Protein AF-A0AA50PFA3-F1 (afdb_monomer)

Radius of gyration: 14.67 Å; Cα contacts (8 Å, |Δi|>4): 18; chains: 1; bounding box: 31×16×30 Å

Secondary structure (DSSP, 8-state):
-HHHHHTTT-------------GGGS-HHHHHHHHHHHHHHHHHHT-

Sequence (47 aa):
MTFKCACVDVPFGGAKAGIKINPKEYSEHELEKITRRFTLELAKKGF

Mean predicted aligned error: 2.79 Å

InterPro domains:
  IPR006097 Glutamate/phenylalanine/leucine/valine/L-tryptophan dehydrogenase, dimerisation domain [PF02812] (1-44)
  IPR033524 Leu/Phe/Val dehydrogenases active site [PS00074] (10-23)
  IPR046346 Aminoacid dehydrogenase-like, N-terminal domain superfamily [SSF53223] (1-45)

Structure (mmCIF, N/CA/C/O backbone):
data_AF-A0AA50PFA3-F1
#
_entry.id   AF-A0AA50PFA3-F1
#
loop_
_atom_site.group_PDB
_atom_site.id
_atom_site.type_symbol
_atom_site.label_atom_id
_atom_site.label_alt_id
_atom_site.label_comp_id
_atom_site.label_asym_id
_atom_site.label_entity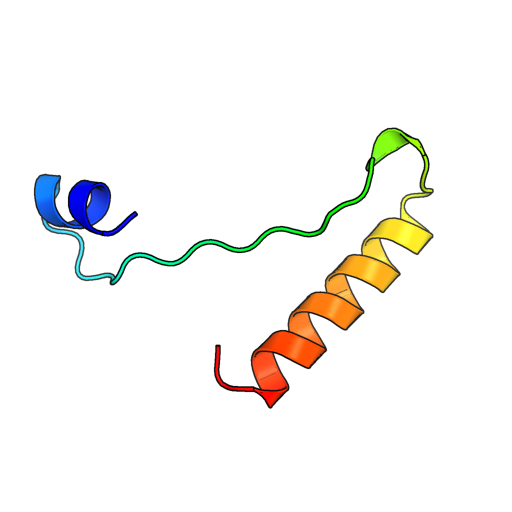_id
_atom_site.label_seq_id
_atom_site.pdbx_PDB_ins_code
_atom_site.Cartn_x
_atom_site.Cartn_y
_atom_site.Cartn_z
_atom_site.occupancy
_atom_site.B_iso_or_equiv
_atom_site.auth_seq_id
_atom_site.auth_comp_id
_atom_site.auth_asym_id
_atom_site.auth_atom_id
_atom_site.pdbx_PDB_model_num
ATOM 1 N N . MET A 1 1 ? 8.693 7.999 -7.419 1.00 96.19 1 MET A N 1
ATOM 2 C CA . MET A 1 1 ? 9.291 6.644 -7.385 1.00 96.19 1 MET A CA 1
ATOM 3 C C . MET A 1 1 ? 9.988 6.283 -8.694 1.00 96.19 1 MET A C 1
ATOM 5 O O . MET A 1 1 ? 11.016 5.637 -8.613 1.00 96.19 1 MET A O 1
ATOM 9 N N . THR A 1 2 ? 9.528 6.766 -9.857 1.00 97.25 2 THR A N 1
ATOM 10 C CA . THR A 1 2 ? 10.103 6.442 -11.180 1.00 97.25 2 THR A CA 1
ATOM 11 C C . THR A 1 2 ? 11.610 6.682 -11.273 1.00 97.25 2 THR A C 1
ATOM 13 O O . THR A 1 2 ? 12.355 5.738 -11.493 1.00 97.25 2 THR A O 1
ATOM 16 N N . PHE A 1 3 ? 12.077 7.912 -11.017 1.00 97.50 3 PHE A N 1
ATOM 17 C CA . PHE A 1 3 ? 13.513 8.218 -11.079 1.00 97.50 3 PHE A CA 1
ATOM 18 C C . PHE A 1 3 ? 14.325 7.423 -10.055 1.00 97.50 3 PHE A C 1
ATOM 20 O O . PHE A 1 3 ? 15.403 6.948 -10.371 1.00 97.50 3 PHE A O 1
ATOM 27 N N . LYS A 1 4 ? 13.774 7.201 -8.854 1.00 97.06 4 LYS A N 1
ATOM 28 C CA . LYS A 1 4 ? 14.432 6.381 -7.830 1.00 97.06 4 LYS A CA 1
ATOM 29 C C . LYS A 1 4 ? 14.674 4.958 -8.334 1.00 97.06 4 LYS A C 1
ATOM 31 O O . LYS A 1 4 ? 15.773 4.461 -8.156 1.00 97.06 4 LYS A O 1
ATOM 36 N N . CYS A 1 5 ? 13.667 4.319 -8.931 1.00 96.50 5 CYS A N 1
ATOM 37 C CA . CYS A 1 5 ? 13.794 2.967 -9.478 1.00 96.50 5 CYS A CA 1
ATOM 38 C C . CYS A 1 5 ? 14.748 2.928 -10.679 1.00 96.50 5 CYS A C 1
ATOM 40 O O . CYS A 1 5 ? 15.565 2.017 -10.755 1.00 96.50 5 CYS A O 1
ATOM 42 N N . ALA A 1 6 ? 14.712 3.948 -11.543 1.00 97.69 6 ALA A N 1
ATOM 43 C CA . ALA A 1 6 ? 15.626 4.069 -12.678 1.00 97.69 6 ALA A CA 1
ATOM 44 C C . ALA A 1 6 ? 17.097 4.224 -12.251 1.00 97.69 6 ALA A C 1
ATOM 46 O O . ALA A 1 6 ? 17.973 3.664 -12.890 1.00 97.69 6 ALA A O 1
ATOM 47 N N . CYS A 1 7 ? 17.381 4.943 -11.160 1.00 97.69 7 CYS A N 1
ATOM 48 C CA . CYS A 1 7 ? 18.752 5.150 -10.680 1.00 97.69 7 CYS A CA 1
ATOM 49 C C . CYS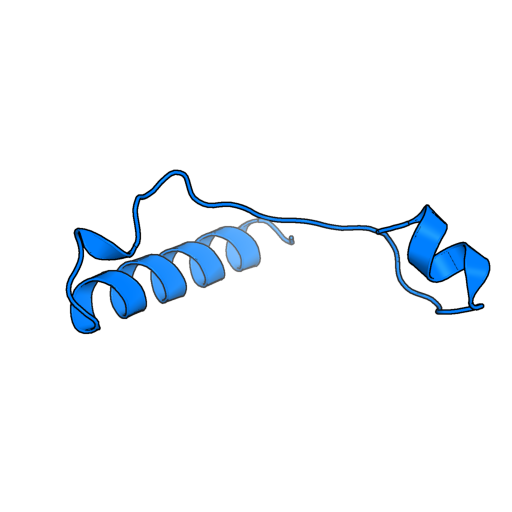 A 1 7 ? 19.438 3.885 -10.139 1.00 97.69 7 CYS A C 1
ATOM 51 O O . CYS A 1 7 ? 20.652 3.903 -9.965 1.00 97.69 7 CYS A O 1
ATOM 53 N N . VAL A 1 8 ? 18.683 2.835 -9.803 1.00 97.81 8 VAL A N 1
ATOM 54 C CA . VAL A 1 8 ? 19.211 1.585 -9.224 1.00 97.81 8 VAL A CA 1
ATOM 55 C C . VAL A 1 8 ? 18.772 0.347 -10.016 1.00 97.81 8 VAL A C 1
ATOM 57 O O . VAL A 1 8 ? 18.702 -0.742 -9.454 1.00 97.81 8 VAL A O 1
ATOM 60 N N . ASP A 1 9 ? 18.427 0.527 -11.295 1.00 96.69 9 ASP A N 1
ATOM 61 C CA . ASP A 1 9 ? 18.051 -0.538 -12.238 1.00 96.69 9 ASP A CA 1
ATOM 62 C C . ASP A 1 9 ? 16.922 -1.472 -11.750 1.00 96.69 9 ASP A C 1
ATOM 64 O O . ASP A 1 9 ? 16.906 -2.675 -12.014 1.00 96.69 9 ASP A O 1
ATOM 68 N N . VAL A 1 10 ? 15.929 -0.917 -11.041 1.00 98.00 10 VAL A N 1
ATOM 69 C CA . VAL A 1 10 ? 14.754 -1.667 -10.567 1.00 98.00 10 VAL A CA 1
ATOM 70 C C . VAL A 1 10 ? 13.617 -1.572 -11.595 1.00 98.00 10 VAL A C 1
ATOM 72 O O . VAL A 1 10 ? 13.172 -0.458 -11.892 1.00 98.00 10 VAL A O 1
ATOM 75 N N . PRO A 1 11 ? 13.069 -2.703 -12.091 1.00 96.94 11 PRO A N 1
ATOM 76 C CA . PRO A 1 11 ? 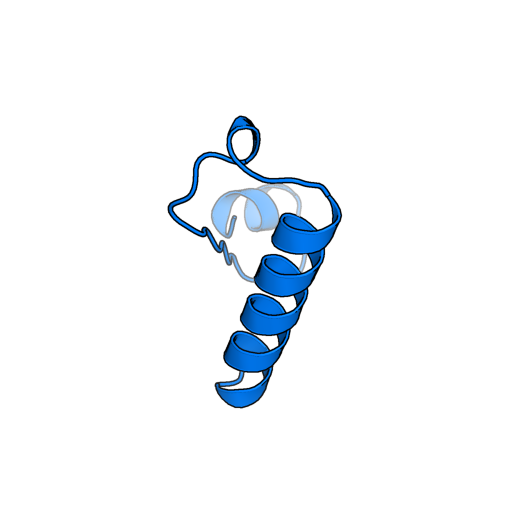12.102 -2.725 -13.192 1.00 96.94 11 PRO A CA 1
ATOM 77 C C . PRO A 1 11 ? 10.663 -2.420 -12.734 1.00 96.94 11 PRO A C 1
ATOM 79 O O . PRO A 1 11 ? 9.728 -3.160 -13.030 1.00 96.94 11 PRO A O 1
ATOM 82 N N . PHE A 1 12 ? 10.467 -1.319 -12.006 1.00 97.56 12 PHE A N 1
ATOM 83 C CA . PHE A 1 12 ? 9.150 -0.856 -11.567 1.00 97.56 12 PHE A CA 1
ATOM 84 C C . PHE A 1 12 ? 8.882 0.583 -12.006 1.00 97.56 12 PHE A C 1
ATOM 86 O O . PHE A 1 12 ? 9.725 1.471 -11.866 1.00 97.56 12 PHE A O 1
ATOM 93 N N . GLY A 1 13 ? 7.656 0.828 -12.480 1.00 96.06 13 GLY A N 1
ATOM 94 C CA . GLY A 1 13 ? 7.129 2.178 -12.652 1.00 96.06 13 GLY A CA 1
ATOM 95 C C . GLY A 1 13 ? 6.943 2.884 -11.306 1.00 96.06 13 GLY A C 1
ATOM 96 O O . GLY A 1 13 ? 6.853 2.261 -10.247 1.00 96.06 13 GLY A O 1
ATOM 97 N N . GLY A 1 14 ? 6.881 4.215 -11.320 1.00 97.12 14 GLY A N 1
ATOM 98 C CA . GLY A 1 14 ? 6.639 4.973 -10.100 1.00 97.12 14 GLY A CA 1
ATOM 99 C C . GLY A 1 14 ? 5.159 5.185 -9.811 1.00 97.12 14 GLY A C 1
ATOM 100 O O . GLY A 1 14 ? 4.494 5.885 -10.561 1.00 97.12 14 GLY A O 1
ATOM 101 N N . ALA A 1 15 ? 4.693 4.706 -8.659 1.00 96.81 15 ALA A N 1
ATOM 102 C CA . ALA A 1 15 ? 3.369 5.014 -8.121 1.00 96.81 15 ALA A CA 1
ATOM 103 C C . ALA A 1 15 ? 3.457 5.524 -6.672 1.00 96.81 15 ALA A C 1
ATOM 105 O O . ALA A 1 15 ? 4.462 5.324 -5.977 1.00 96.81 15 ALA A O 1
ATOM 106 N N . LYS A 1 16 ? 2.410 6.218 -6.214 1.00 96.75 16 LYS A N 1
ATOM 107 C CA . LYS A 1 16 ? 2.222 6.627 -4.815 1.00 96.75 16 LYS A CA 1
ATOM 108 C C . LYS A 1 16 ? 0.729 6.814 -4.540 1.00 96.75 16 LYS A C 1
ATOM 110 O O . LYS A 1 16 ? -0.009 7.240 -5.420 1.00 96.75 16 LYS A O 1
ATOM 115 N N . ALA A 1 17 ? 0.319 6.533 -3.310 1.00 96.12 17 ALA A N 1
ATOM 116 C CA . ALA A 1 17 ? -1.037 6.717 -2.812 1.00 96.12 17 ALA A CA 1
ATOM 117 C C . ALA A 1 17 ? -1.019 7.486 -1.482 1.00 96.12 17 ALA A C 1
ATOM 119 O O . ALA A 1 17 ? -0.003 7.491 -0.779 1.00 96.12 17 ALA A O 1
ATOM 120 N N . GLY A 1 18 ? -2.143 8.114 -1.138 1.00 96.56 18 GLY A N 1
ATOM 121 C CA . GLY A 1 18 ? -2.336 8.806 0.132 1.00 96.56 18 GLY A CA 1
ATOM 122 C C . GLY A 1 18 ? -3.816 8.952 0.475 1.00 96.56 18 GLY A C 1
ATOM 123 O O . GLY A 1 18 ? -4.652 9.097 -0.414 1.00 96.56 18 GLY A O 1
ATOM 124 N N . ILE A 1 19 ? -4.124 8.921 1.771 1.00 96.75 19 ILE A N 1
ATOM 125 C CA . ILE A 1 19 ? -5.461 9.145 2.328 1.00 96.75 19 ILE A CA 1
ATOM 126 C C . ILE A 1 19 ? -5.355 10.353 3.263 1.00 96.75 19 ILE A C 1
ATOM 128 O O . ILE A 1 19 ? -4.483 10.385 4.130 1.00 96.75 19 ILE A O 1
ATOM 132 N N . LYS A 1 20 ? -6.213 11.363 3.084 1.00 97.69 20 LYS A N 1
ATOM 133 C CA . LYS A 1 20 ? -6.193 12.596 3.886 1.00 97.69 20 LYS A CA 1
ATOM 134 C C . LYS A 1 20 ? -6.897 12.380 5.233 1.00 97.69 20 LYS A C 1
ATOM 136 O O . LYS A 1 20 ? -8.047 12.773 5.394 1.00 97.69 20 LYS A O 1
ATOM 141 N N . ILE A 1 21 ? -6.200 11.749 6.175 1.00 96.81 21 ILE A N 1
ATOM 14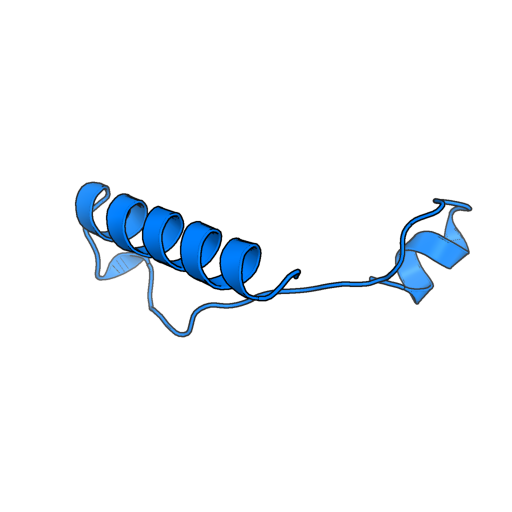2 C CA . ILE A 1 21 ? -6.639 11.526 7.562 1.00 96.81 21 ILE A CA 1
ATOM 143 C C . ILE A 1 21 ? -5.484 11.798 8.530 1.00 96.81 21 ILE A C 1
ATOM 145 O O . ILE A 1 21 ? -4.320 11.699 8.138 1.00 96.81 21 ILE A O 1
ATOM 149 N N . ASN A 1 22 ? -5.791 12.097 9.792 1.00 97.44 22 ASN A N 1
ATOM 150 C CA . ASN A 1 22 ? -4.813 12.057 10.876 1.00 97.44 22 ASN A CA 1
ATOM 151 C C . ASN A 1 22 ? -4.919 10.700 11.595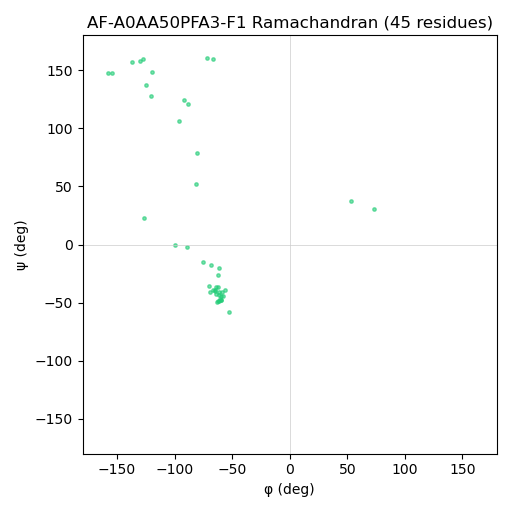 1.00 97.44 22 ASN A C 1
ATOM 153 O O . ASN A 1 22 ? -5.867 10.513 12.350 1.00 97.44 22 ASN A O 1
ATOM 157 N N . PRO A 1 23 ? -3.978 9.750 11.420 1.00 96.69 23 PRO A N 1
ATOM 158 C CA . PRO A 1 23 ? -4.119 8.404 11.981 1.00 96.69 23 PRO A CA 1
ATOM 159 C C . PRO A 1 23 ? -4.217 8.355 13.510 1.00 96.69 23 PRO A C 1
ATOM 161 O O . PRO A 1 23 ? -4.703 7.373 14.051 1.00 96.69 23 PRO A O 1
ATOM 164 N N . LYS A 1 24 ? -3.764 9.405 14.209 1.00 97.12 24 LYS A N 1
ATOM 165 C CA . LYS A 1 24 ? -3.804 9.487 15.676 1.00 97.12 24 LYS A CA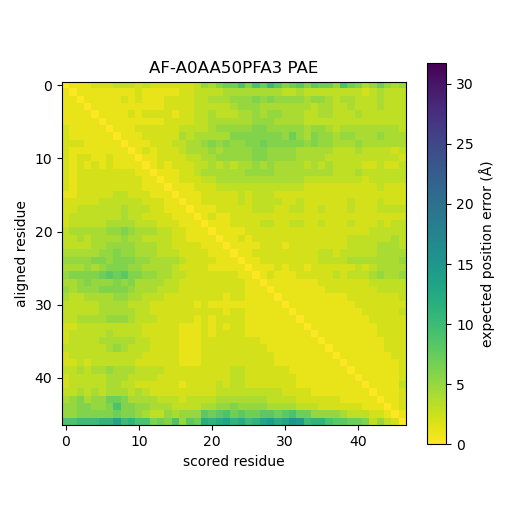 1
ATOM 166 C C . LYS A 1 24 ? -5.201 9.765 16.236 1.00 97.12 24 LYS A C 1
ATOM 168 O O . LYS A 1 24 ? -5.404 9.609 17.432 1.00 97.12 24 LYS A O 1
ATOM 173 N N . GLU A 1 25 ? -6.133 10.202 15.392 1.00 97.69 25 GLU A N 1
ATOM 174 C CA . GLU A 1 25 ? -7.520 10.497 15.776 1.00 97.69 25 GLU A CA 1
ATOM 175 C C . GLU A 1 25 ? -8.442 9.273 15.653 1.00 97.69 25 GLU A C 1
ATOM 177 O O . GLU A 1 25 ? -9.618 9.366 15.989 1.00 97.69 25 GLU A O 1
ATOM 182 N N . TYR A 1 26 ? -7.923 8.130 15.189 1.00 96.94 26 TYR A N 1
ATOM 183 C CA . TYR A 1 26 ? -8.697 6.916 14.929 1.00 96.94 26 TYR A CA 1
ATOM 184 C C . TYR A 1 26 ? -8.209 5.750 15.785 1.00 96.94 26 TYR A C 1
ATOM 186 O O . TYR A 1 26 ? -7.018 5.617 16.072 1.00 96.94 26 TYR A O 1
ATOM 194 N N . SER A 1 27 ? -9.133 4.864 16.143 1.00 97.88 27 SER A N 1
ATOM 195 C CA . SER A 1 27 ? -8.802 3.565 16.731 1.00 97.88 27 SER A CA 1
ATOM 196 C C . SER A 1 27 ? -8.186 2.614 15.696 1.00 97.88 27 SER A C 1
ATOM 198 O O . SER A 1 27 ? -8.386 2.765 14.487 1.00 97.88 27 SER A O 1
ATOM 200 N N . GLU A 1 28 ? -7.485 1.573 16.155 1.00 97.75 28 GLU A N 1
ATOM 201 C CA . GLU A 1 28 ? -6.909 0.551 15.264 1.00 97.75 28 GLU A CA 1
ATOM 202 C C . GLU A 1 28 ? -7.966 -0.109 14.366 1.00 97.75 28 GLU A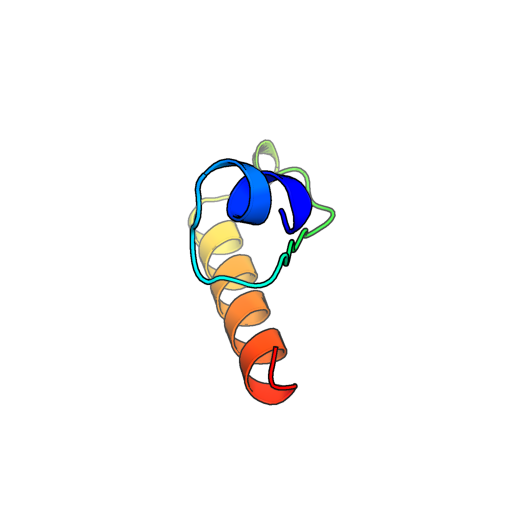 C 1
ATOM 204 O O . GLU A 1 28 ? -7.742 -0.304 13.171 1.00 97.75 28 GLU A O 1
ATOM 209 N N . HIS A 1 29 ? -9.156 -0.370 14.912 1.00 97.94 29 HIS A N 1
ATOM 210 C CA . HIS A 1 29 ? -10.265 -0.960 14.165 1.00 97.94 29 HIS A CA 1
ATOM 211 C C . HIS A 1 29 ? -10.780 -0.030 13.048 1.00 97.94 29 HIS A C 1
ATOM 213 O O . HIS A 1 29 ? -11.114 -0.471 11.945 1.00 97.94 29 HIS A O 1
ATOM 219 N N . GLU A 1 30 ? -10.844 1.279 13.298 1.00 97.62 30 GLU A N 1
ATOM 220 C CA . GLU A 1 30 ? -11.237 2.255 12.276 1.00 97.62 30 GLU A CA 1
ATOM 221 C C . GLU A 1 30 ? -10.177 2.385 11.181 1.00 97.62 30 GLU A C 1
ATOM 223 O O . GLU A 1 30 ? -10.523 2.406 9.996 1.00 97.62 30 GLU A O 1
ATOM 228 N N . LEU A 1 31 ? -8.893 2.392 11.551 1.00 98.19 31 LEU A N 1
ATOM 229 C CA . LEU A 1 31 ? -7.784 2.399 10.596 1.00 98.19 31 LEU A CA 1
ATOM 230 C C . LEU A 1 31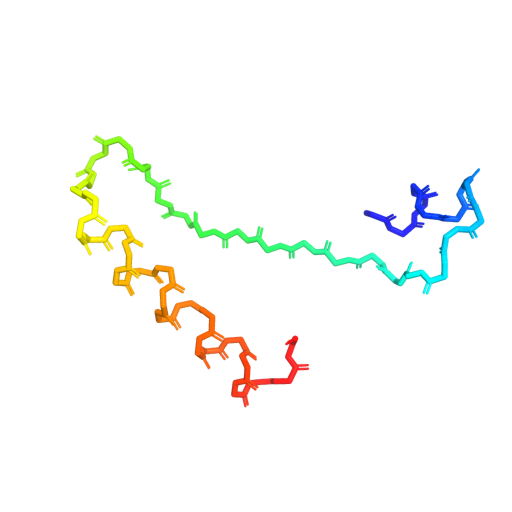 ? -7.786 1.151 9.706 1.00 98.19 31 LEU A C 1
ATOM 232 O O . LEU A 1 31 ? -7.588 1.261 8.492 1.00 98.19 31 LEU A O 1
ATOM 236 N N . GLU A 1 32 ? -8.069 -0.025 10.268 1.00 98.25 32 GLU A N 1
ATOM 237 C CA . GLU A 1 32 ? -8.212 -1.266 9.503 1.00 98.25 32 GLU A CA 1
ATOM 238 C C . GLU A 1 32 ? -9.352 -1.156 8.484 1.00 98.25 32 GLU A C 1
ATOM 240 O O . GLU A 1 32 ? -9.177 -1.468 7.301 1.00 98.25 32 GLU A O 1
ATOM 245 N N . LYS A 1 33 ? -10.514 -0.651 8.914 1.00 98.19 33 LYS A N 1
ATOM 246 C CA . LYS A 1 33 ? -11.677 -0.464 8.039 1.00 98.19 33 LYS A CA 1
ATOM 247 C C . LYS A 1 33 ? -11.380 0.506 6.894 1.00 98.19 33 LYS A C 1
ATOM 249 O O . LYS A 1 33 ? -11.737 0.219 5.748 1.00 98.19 33 LYS A O 1
ATOM 254 N N . ILE A 1 34 ? -10.708 1.622 7.184 1.00 97.81 34 ILE A N 1
ATOM 255 C CA . ILE A 1 34 ? -10.287 2.607 6.177 1.00 97.81 34 ILE A CA 1
ATOM 256 C C . ILE A 1 34 ? -9.320 1.961 5.180 1.00 97.81 34 ILE A C 1
ATOM 258 O O . ILE A 1 34 ? -9.530 2.060 3.971 1.00 97.81 34 ILE A O 1
ATOM 262 N N . THR A 1 35 ? -8.307 1.247 5.674 1.00 97.94 35 THR A N 1
ATOM 263 C CA . THR A 1 35 ? -7.283 0.599 4.843 1.00 97.94 35 THR A CA 1
ATOM 264 C C . THR A 1 35 ? -7.902 -0.446 3.918 1.00 97.94 35 THR A C 1
ATOM 266 O O . THR A 1 35 ? -7.687 -0.402 2.708 1.00 97.94 35 THR A O 1
ATOM 269 N N . ARG A 1 36 ? -8.756 -1.332 4.449 1.00 98.25 36 ARG A N 1
ATOM 270 C CA . ARG A 1 36 ? -9.459 -2.350 3.651 1.00 98.25 36 ARG A CA 1
ATOM 271 C C . ARG A 1 36 ? -10.323 -1.724 2.568 1.00 98.25 36 ARG A C 1
ATOM 273 O O . ARG A 1 36 ? -10.305 -2.179 1.424 1.00 98.25 36 ARG A O 1
ATOM 280 N N . ARG A 1 37 ? -11.076 -0.672 2.908 1.00 97.81 37 ARG A N 1
ATOM 281 C CA . ARG A 1 37 ? -11.915 0.009 1.921 1.00 97.81 37 ARG A CA 1
ATOM 282 C C . ARG A 1 37 ? -11.068 0.655 0.831 1.00 97.81 37 ARG A C 1
ATOM 284 O O . ARG A 1 37 ? -11.416 0.530 -0.338 1.00 97.81 37 ARG A O 1
ATOM 291 N N . PHE A 1 38 ? -9.967 1.299 1.204 1.00 97.75 38 PHE A N 1
ATOM 292 C CA . PHE A 1 38 ? -9.051 1.921 0.258 1.00 97.75 38 PHE A CA 1
ATOM 293 C C . PHE A 1 38 ? -8.462 0.901 -0.723 1.00 97.75 38 PHE A C 1
ATOM 295 O O . PHE A 1 38 ? -8.551 1.101 -1.932 1.00 97.75 38 PHE A O 1
ATOM 302 N N . THR A 1 39 ? -7.965 -0.234 -0.225 1.00 98.00 39 THR A N 1
ATOM 303 C CA . THR A 1 39 ? -7.445 -1.323 -1.066 1.00 98.00 39 THR A CA 1
ATOM 304 C C . THR A 1 39 ? -8.497 -1.850 -2.043 1.00 98.00 39 THR A C 1
ATOM 306 O O . THR A 1 39 ? -8.203 -2.024 -3.223 1.00 98.00 39 THR A O 1
ATOM 309 N N . LEU A 1 40 ? -9.735 -2.066 -1.583 1.00 97.94 40 LEU A N 1
ATOM 310 C CA . LEU A 1 40 ? -10.817 -2.558 -2.443 1.00 97.94 40 LEU A CA 1
ATOM 311 C C . LEU A 1 40 ? -11.194 -1.563 -3.546 1.00 97.94 40 LEU A C 1
ATOM 313 O O . LEU A 1 40 ? -11.465 -1.976 -4.670 1.00 97.94 40 LEU A O 1
ATOM 317 N N . GLU A 1 41 ? -11.238 -0.266 -3.245 1.00 97.75 41 GLU A N 1
ATOM 318 C CA . GLU A 1 41 ? -11.564 0.751 -4.251 1.00 97.75 41 GLU A CA 1
ATOM 319 C C . GLU A 1 41 ? -10.450 0.920 -5.290 1.00 97.75 41 GLU A C 1
ATOM 321 O O . GLU A 1 41 ? -10.755 1.084 -6.471 1.00 97.75 41 GLU A O 1
ATOM 326 N N . LEU A 1 42 ? -9.180 0.798 -4.888 1.00 97.38 42 LEU A N 1
ATOM 327 C CA . LEU A 1 42 ? -8.061 0.772 -5.832 1.00 97.38 42 LEU A CA 1
ATOM 328 C C . LEU A 1 42 ? -8.136 -0.442 -6.765 1.00 97.38 42 LEU A C 1
ATOM 330 O O . LEU A 1 42 ? -8.112 -0.278 -7.985 1.00 97.38 42 LEU A O 1
ATOM 334 N N . ALA A 1 43 ? -8.332 -1.638 -6.201 1.00 97.06 43 ALA A N 1
ATOM 335 C CA . ALA A 1 43 ? -8.396 -2.879 -6.971 1.00 97.06 43 ALA A CA 1
ATOM 336 C C . ALA A 1 43 ? -9.519 -2.858 -8.023 1.00 97.06 43 ALA A C 1
ATOM 338 O O . ALA A 1 43 ? -9.312 -3.259 -9.166 1.00 97.06 43 ALA A O 1
ATOM 339 N N . LYS A 1 44 ? -10.700 -2.324 -7.679 1.00 96.94 44 LYS A N 1
ATOM 340 C CA . LYS A 1 44 ? -11.829 -2.187 -8.621 1.00 96.94 44 LYS A CA 1
ATOM 341 C C . LYS A 1 44 ? -11.530 -1.280 -9.814 1.00 96.94 44 LYS A C 1
ATOM 343 O O . LYS A 1 44 ? -12.196 -1.393 -10.839 1.00 96.94 44 LYS A O 1
ATOM 348 N N . LYS A 1 45 ? -10.606 -0.332 -9.664 1.00 96.12 45 LYS A N 1
ATOM 349 C CA . LYS A 1 45 ? -10.267 0.657 -10.692 1.00 96.12 45 LYS A CA 1
ATOM 350 C C . LYS A 1 45 ? -9.004 0.294 -11.479 1.00 96.12 45 LYS A C 1
ATOM 352 O O . LYS A 1 45 ? -8.677 1.021 -12.410 1.00 96.12 45 LYS A O 1
ATOM 357 N N . GLY A 1 46 ? -8.353 -0.829 -11.157 1.00 91.56 46 GLY A N 1
ATOM 358 C CA . GLY A 1 46 ? -7.167 -1.314 -11.869 1.00 91.56 46 GLY A CA 1
ATOM 359 C C . GLY A 1 46 ? -5.905 -0.504 -11.578 1.00 91.56 46 GLY A C 1
ATOM 360 O O . GLY A 1 46 ? -5.063 -0.363 -12.462 1.00 91.56 46 GLY A O 1
ATOM 361 N N . PHE A 1 47 ? -5.813 0.053 -10.368 1.00 75.00 47 PHE A N 1
ATOM 362 C CA . PHE A 1 47 ? -4.592 0.672 -9.854 1.00 75.00 47 PHE A CA 1
ATOM 363 C 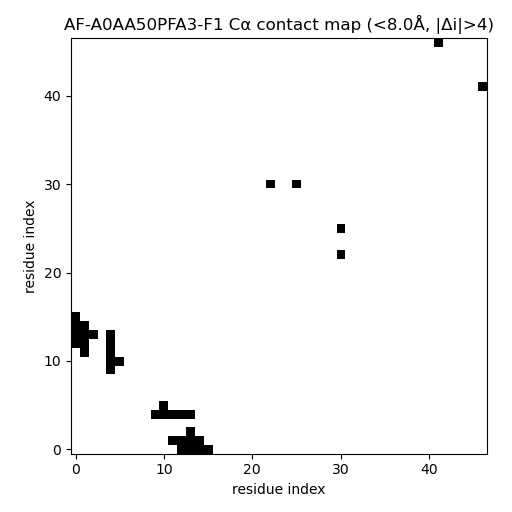C . PHE A 1 47 ? -3.702 -0.340 -9.137 1.00 75.00 47 PHE A C 1
ATOM 365 O O . PHE A 1 47 ? -4.258 -1.270 -8.506 1.00 75.00 47 PHE A O 1
#

Foldseek 3Di:
DQVVCVVVVHPDHDDDDDDPDDPVVDDPVVVVVVVVVVVVVCVVVVD

Solvent-accessible surface area (backbone atoms only — not comparable to full-atom values): 3068 Å² total; per-residue (Å²): 87,38,67,65,23,59,77,68,77,43,99,52,83,50,75,87,86,87,76,101,70,64,74,88,83,49,53,72,70,54,50,50,53,51,51,54,51,50,54,53,57,36,55,77,70,74,101

Organism: NCBI:txid2847410

pLDDT: mean 96.74, std 3.37, range [75.0, 98.25]